Protein AF-A0A328YFT1-F1 (afdb_monomer_lite)

Structure (mmCIF, N/CA/C/O backbone):
data_AF-A0A328YFT1-F1
#
_entry.id   AF-A0A328YFT1-F1
#
loop_
_atom_site.group_PDB
_atom_site.id
_atom_site.type_symbol
_atom_site.label_atom_id
_atom_site.label_alt_id
_atom_site.label_comp_id
_atom_site.label_asym_id
_atom_site.label_entity_id
_atom_site.label_seq_id
_atom_site.pdbx_PDB_ins_code
_atom_site.Cartn_x
_atom_site.Cartn_y
_atom_site.Cartn_z
_atom_site.occupancy
_atom_site.B_iso_or_equiv
_atom_site.auth_seq_id
_atom_site.auth_comp_id
_atom_site.auth_asym_id
_atom_site.auth_atom_id
_atom_site.pdbx_PDB_model_num
ATOM 1 N N . MET A 1 1 ? -2.759 16.556 44.109 1.00 65.12 1 MET A N 1
ATOM 2 C CA . MET A 1 1 ? -3.076 15.200 43.603 1.00 65.12 1 MET A CA 1
ATOM 3 C C . MET A 1 1 ? -2.189 14.906 42.404 1.00 65.12 1 MET A C 1
ATOM 5 O O . MET A 1 1 ? -2.178 15.708 41.477 1.00 65.12 1 MET A O 1
ATOM 9 N N . ALA A 1 2 ? -1.414 13.820 42.427 1.00 68.56 2 ALA A N 1
ATOM 10 C CA . ALA A 1 2 ? -0.585 13.441 41.284 1.00 68.56 2 ALA A CA 1
ATOM 11 C C . ALA A 1 2 ? -1.471 12.885 40.156 1.00 68.56 2 ALA A C 1
ATOM 13 O O . ALA A 1 2 ? -2.340 12.049 40.403 1.00 68.56 2 ALA A O 1
ATOM 14 N N . LYS A 1 3 ? -1.267 13.351 38.918 1.00 74.12 3 LYS A N 1
ATOM 15 C CA . LYS A 1 3 ? -1.927 12.778 37.737 1.00 74.12 3 LYS A CA 1
ATOM 16 C C . LYS A 1 3 ? -1.416 11.343 37.551 1.00 74.12 3 LYS A C 1
ATOM 18 O O . LYS A 1 3 ? -0.223 11.134 37.353 1.00 74.12 3 LYS A O 1
ATOM 23 N N . LEU A 1 4 ? -2.307 10.355 37.628 1.00 67.88 4 LEU A N 1
ATOM 24 C CA . LEU A 1 4 ? -1.986 8.956 37.337 1.00 67.88 4 LEU A CA 1
ATOM 25 C C . LEU A 1 4 ? -1.868 8.785 35.814 1.00 67.88 4 LEU A C 1
ATOM 27 O O . LEU A 1 4 ? -2.850 8.507 35.133 1.00 67.88 4 LEU A O 1
ATOM 31 N N . TYR A 1 5 ? -0.661 8.977 35.276 1.00 73.31 5 TYR A N 1
ATOM 32 C CA . TYR A 1 5 ? -0.329 8.758 33.857 1.00 73.31 5 TYR A CA 1
ATOM 33 C C . TYR A 1 5 ? -0.181 7.276 33.485 1.00 73.31 5 TYR A C 1
ATOM 35 O O . TYR A 1 5 ? 0.318 6.942 32.409 1.00 73.31 5 TYR A O 1
ATOM 43 N N . THR A 1 6 ? -0.583 6.360 34.366 1.00 73.00 6 THR A N 1
ATOM 44 C CA . THR A 1 6 ? -0.595 4.944 34.031 1.00 73.00 6 THR A CA 1
ATOM 45 C C . THR A 1 6 ? -1.620 4.740 32.920 1.00 73.00 6 THR A C 1
ATOM 47 O O . THR A 1 6 ? -2.815 4.984 33.089 1.00 73.00 6 THR A O 1
ATOM 50 N N . LYS A 1 7 ? -1.141 4.327 31.739 1.00 67.62 7 LYS A N 1
ATOM 51 C CA . LYS A 1 7 ? -2.006 3.916 30.629 1.00 67.62 7 LYS A CA 1
ATOM 52 C C . LYS A 1 7 ? -2.968 2.861 31.177 1.00 67.62 7 LYS A C 1
ATOM 54 O O . LYS A 1 7 ? -2.562 1.722 31.413 1.00 67.62 7 LYS A O 1
ATOM 59 N N . LYS A 1 8 ? -4.248 3.213 31.356 1.00 68.69 8 LYS A N 1
ATOM 60 C CA . LYS A 1 8 ? -5.312 2.203 31.405 1.00 68.69 8 LYS A CA 1
ATOM 61 C C . LYS A 1 8 ? -5.099 1.339 30.169 1.00 68.69 8 LYS A C 1
ATOM 63 O O . LYS A 1 8 ? -4.921 1.892 29.082 1.00 68.69 8 LYS A O 1
ATOM 68 N N . LYS A 1 9 ? -5.035 0.013 30.333 1.00 67.50 9 LYS A N 1
ATOM 69 C CA . LYS A 1 9 ? -4.974 -0.911 29.198 1.00 67.50 9 LYS A CA 1
ATOM 70 C C . LYS A 1 9 ? -6.222 -0.642 28.359 1.00 67.50 9 LYS A C 1
ATOM 72 O O . LYS A 1 9 ? -7.304 -1.105 28.700 1.00 67.50 9 LYS A O 1
ATOM 77 N N . SER A 1 10 ? -6.069 0.198 27.333 1.00 67.75 10 SER A N 1
ATOM 78 C CA . SER A 1 10 ? -7.085 0.415 26.313 1.00 67.75 10 SER A CA 1
ATOM 79 C C . SER A 1 10 ? -7.437 -0.965 25.794 1.00 67.75 10 SER A C 1
ATOM 81 O O . SER A 1 10 ? -6.521 -1.766 25.580 1.00 67.75 10 SER A O 1
ATOM 83 N N . ALA A 1 11 ? -8.732 -1.266 25.698 1.00 66.81 11 ALA A N 1
ATOM 84 C CA . ALA A 1 11 ? -9.211 -2.551 25.219 1.00 66.81 11 ALA A CA 1
ATOM 85 C C . ALA A 1 11 ? -8.408 -2.912 23.968 1.00 66.81 11 ALA A C 1
ATOM 87 O O . ALA A 1 11 ? -8.463 -2.206 22.962 1.00 66.81 11 ALA A O 1
ATOM 88 N N . ASN A 1 12 ? -7.585 -3.957 24.068 1.00 64.69 12 ASN A N 1
ATOM 89 C CA . ASN A 1 12 ? -6.685 -4.363 22.998 1.00 64.69 12 ASN A CA 1
ATOM 90 C C . ASN A 1 12 ? -7.502 -5.144 21.959 1.00 64.69 12 ASN A C 1
ATOM 92 O O . ASN A 1 12 ? -7.198 -6.292 21.641 1.00 64.69 12 ASN A O 1
ATOM 96 N N . SER A 1 13 ? -8.610 -4.555 21.493 1.00 71.62 13 SER A N 1
ATOM 97 C CA . SER A 1 13 ? -9.326 -5.061 20.337 1.00 71.62 13 SER A CA 1
ATOM 98 C C . SER A 1 13 ? -8.359 -4.923 19.179 1.00 71.62 13 SER A C 1
ATOM 100 O O . SER A 1 13 ? -7.940 -3.811 18.851 1.00 71.62 13 SER A O 1
ATOM 102 N N . LYS A 1 14 ? -7.957 -6.049 18.599 1.00 75.12 14 LYS A N 1
ATOM 103 C CA . LYS A 1 14 ? -7.111 -6.077 17.413 1.00 75.12 14 LYS A CA 1
ATOM 104 C C . LYS A 1 14 ? -7.908 -5.446 16.266 1.00 75.12 14 LYS A C 1
ATOM 106 O O . LYS A 1 14 ? -8.671 -6.124 15.587 1.00 75.12 14 LYS A O 1
ATOM 111 N N . LEU A 1 15 ? -7.810 -4.125 16.128 1.00 81.12 15 LEU A N 1
ATOM 112 C CA . LEU A 1 15 ? -8.482 -3.370 15.080 1.00 81.12 15 LEU A CA 1
ATOM 113 C C . LEU A 1 15 ? -7.724 -3.631 13.787 1.00 81.12 15 LEU A C 1
ATOM 115 O O . LEU A 1 15 ? -6.597 -3.172 13.608 1.00 81.12 15 LEU A O 1
ATOM 119 N N . LEU A 1 16 ? -8.334 -4.417 12.910 1.00 88.75 16 LEU A N 1
ATOM 120 C CA . LEU A 1 16 ? -7.840 -4.567 11.554 1.00 88.75 16 LEU A CA 1
ATOM 121 C C . LEU A 1 16 ? -8.263 -3.344 10.729 1.00 88.75 16 LEU A C 1
ATOM 123 O O . LEU A 1 16 ? -9.339 -2.782 10.965 1.00 88.75 16 LEU A O 1
ATOM 127 N N . PRO A 1 17 ? -7.433 -2.911 9.768 1.00 90.50 17 PRO A N 1
ATOM 128 C CA . PRO A 1 17 ? -7.808 -1.840 8.860 1.00 90.50 17 PRO A CA 1
ATOM 129 C C . PRO A 1 17 ? -9.053 -2.229 8.053 1.00 90.50 17 PRO A C 1
ATOM 131 O O . PRO A 1 17 ? -9.273 -3.397 7.725 1.00 90.50 17 PRO A O 1
ATOM 134 N N . LYS A 1 18 ? -9.872 -1.232 7.706 1.00 93.88 18 LYS A N 1
ATOM 135 C CA . LYS A 1 18 ? -11.001 -1.428 6.789 1.00 93.88 18 LYS A CA 1
ATOM 136 C C . LYS A 1 18 ? -10.471 -1.816 5.407 1.00 93.88 18 LYS A C 1
ATOM 138 O O . LYS A 1 18 ? -9.409 -1.350 5.000 1.00 93.88 18 LYS A O 1
ATOM 143 N N . LYS A 1 19 ? -11.257 -2.586 4.648 1.00 94.75 19 LYS A N 1
ATOM 144 C CA . LYS A 1 19 ? -10.919 -2.997 3.274 1.00 94.75 19 LYS A CA 1
ATOM 145 C C . LYS A 1 19 ? -10.499 -1.815 2.386 1.00 94.75 19 LYS A C 1
ATOM 147 O O . LYS A 1 19 ? -9.465 -1.883 1.745 1.00 94.75 19 LYS A O 1
ATOM 152 N N . GLN A 1 20 ? -11.222 -0.696 2.459 1.00 94.38 20 GLN A N 1
ATOM 153 C CA . GLN A 1 20 ? -10.901 0.532 1.717 1.00 94.38 20 GLN A CA 1
ATOM 154 C C . GLN A 1 20 ? -9.490 1.064 2.001 1.00 94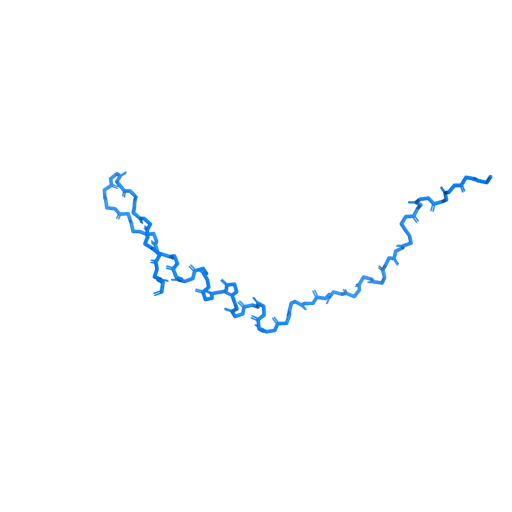.3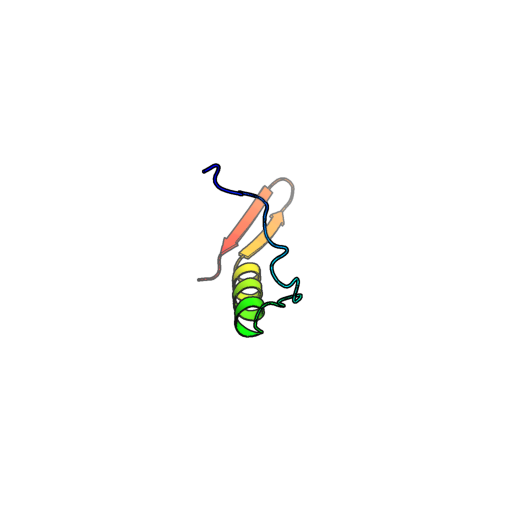8 20 GLN A C 1
ATOM 156 O O . GLN A 1 20 ? -8.817 1.538 1.096 1.00 94.38 20 GLN A O 1
ATOM 161 N N . THR A 1 21 ? -9.029 0.987 3.252 1.00 94.06 21 THR A N 1
ATOM 162 C CA . THR A 1 21 ? -7.684 1.431 3.637 1.00 94.06 21 THR A CA 1
ATOM 163 C C . THR A 1 21 ? -6.617 0.505 3.063 1.00 94.06 21 THR A C 1
ATOM 165 O O . THR A 1 21 ? -5.585 0.980 2.601 1.00 94.06 21 THR A O 1
ATOM 168 N N . ILE A 1 22 ? -6.877 -0.805 3.059 1.00 94.81 22 ILE A N 1
ATOM 169 C CA . ILE A 1 22 ? -5.993 -1.794 2.431 1.00 94.81 22 ILE A CA 1
ATOM 170 C C . ILE A 1 22 ? -5.907 -1.521 0.926 1.00 94.81 22 ILE A C 1
ATOM 172 O O . ILE A 1 22 ? -4.809 -1.403 0.390 1.00 94.81 22 ILE A O 1
ATOM 176 N N . ASP A 1 23 ? -7.053 -1.350 0.267 1.00 94.00 23 ASP A N 1
ATOM 177 C CA . ASP A 1 23 ? -7.130 -1.099 -1.174 1.00 94.00 23 ASP A CA 1
ATOM 178 C C . ASP A 1 23 ? -6.446 0.224 -1.555 1.00 94.00 23 ASP A C 1
ATOM 180 O O . ASP A 1 23 ? -5.698 0.269 -2.528 1.00 94.00 23 ASP A O 1
ATOM 184 N N . PHE A 1 24 ? -6.629 1.283 -0.758 1.00 91.94 24 PHE A N 1
ATOM 185 C CA . PHE A 1 24 ? -5.950 2.567 -0.950 1.00 91.94 24 PHE A CA 1
ATOM 186 C C . PHE A 1 24 ? -4.424 2.420 -0.909 1.00 91.94 24 PHE A C 1
ATOM 188 O O . PHE A 1 24 ? -3.740 2.864 -1.830 1.00 91.94 24 PHE A O 1
ATOM 195 N N . ILE A 1 25 ? -3.892 1.755 0.124 1.00 91.81 25 ILE A N 1
ATOM 196 C CA . ILE A 1 25 ? -2.446 1.544 0.268 1.00 91.81 25 ILE A CA 1
ATOM 197 C C . ILE A 1 25 ? -1.913 0.691 -0.886 1.00 91.81 25 ILE A C 1
ATOM 199 O O . ILE A 1 25 ? -0.908 1.049 -1.490 1.00 91.81 25 ILE A O 1
ATOM 203 N N . LEU A 1 26 ? -2.587 -0.411 -1.229 1.00 89.19 26 LEU A N 1
ATOM 204 C CA . LEU A 1 26 ? -2.140 -1.303 -2.301 1.00 89.19 26 LEU A CA 1
ATOM 205 C C . LEU A 1 26 ? -2.163 -0.624 -3.672 1.00 89.19 26 LEU A C 1
ATOM 207 O O . LEU A 1 26 ? -1.250 -0.838 -4.467 1.00 89.19 26 LEU A O 1
ATOM 211 N N . ASN A 1 27 ? -3.182 0.185 -3.956 1.00 88.19 27 ASN A N 1
ATOM 212 C CA . ASN A 1 27 ? -3.265 0.926 -5.211 1.00 88.19 27 ASN A CA 1
ATOM 213 C C . ASN A 1 2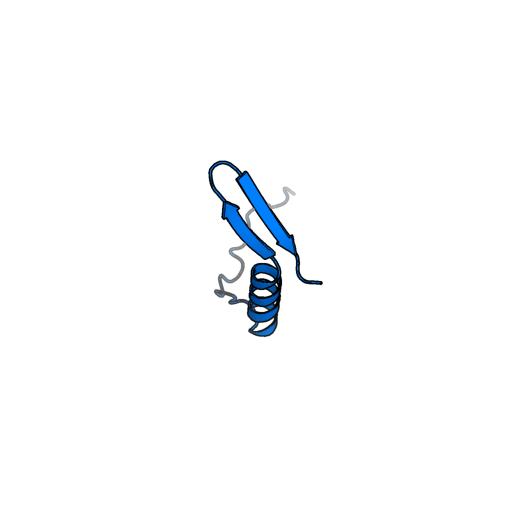7 ? -2.173 1.998 -5.295 1.00 88.19 27 ASN A C 1
ATOM 215 O O . ASN A 1 27 ? -1.534 2.120 -6.335 1.00 88.19 27 ASN A O 1
ATOM 219 N N . TYR A 1 28 ? -1.896 2.698 -4.191 1.00 85.56 28 TYR A N 1
ATOM 220 C CA . TYR A 1 28 ? -0.787 3.650 -4.114 1.00 85.56 28 TYR A CA 1
ATOM 221 C C . TYR A 1 28 ? 0.582 2.967 -4.264 1.00 85.56 28 TYR A C 1
ATOM 223 O O . TYR A 1 28 ? 1.450 3.446 -4.981 1.00 85.56 28 TYR A O 1
ATOM 231 N N . SER A 1 29 ? 0.797 1.807 -3.641 1.00 83.56 29 SER A N 1
ATOM 232 C CA . SER A 1 29 ? 2.061 1.077 -3.800 1.00 83.56 29 SER A CA 1
ATOM 233 C C . SER A 1 29 ? 2.261 0.537 -5.216 1.00 83.56 29 SER A C 1
ATOM 235 O O . SER A 1 29 ? 3.399 0.426 -5.653 1.00 83.56 29 SER A O 1
ATOM 237 N N . LYS A 1 30 ? 1.182 0.201 -5.933 1.00 79.88 30 LYS A N 1
ATOM 238 C CA . LYS A 1 30 ? 1.244 -0.253 -7.331 1.00 79.88 30 LYS A CA 1
ATOM 239 C C . LYS A 1 30 ? 1.458 0.880 -8.327 1.00 79.88 30 LYS A C 1
ATOM 241 O O . LYS A 1 30 ? 1.962 0.613 -9.414 1.00 79.88 30 LYS A O 1
ATOM 246 N N . SER A 1 31 ? 1.056 2.108 -7.997 1.00 78.25 31 SER A N 1
ATOM 247 C CA . SER A 1 31 ? 1.324 3.252 -8.870 1.00 78.25 31 SER A CA 1
ATOM 248 C C . SER A 1 31 ? 2.814 3.589 -8.921 1.00 78.25 31 SER A C 1
ATOM 250 O O . SER A 1 31 ? 3.265 4.142 -9.919 1.00 78.25 31 SER A O 1
ATOM 252 N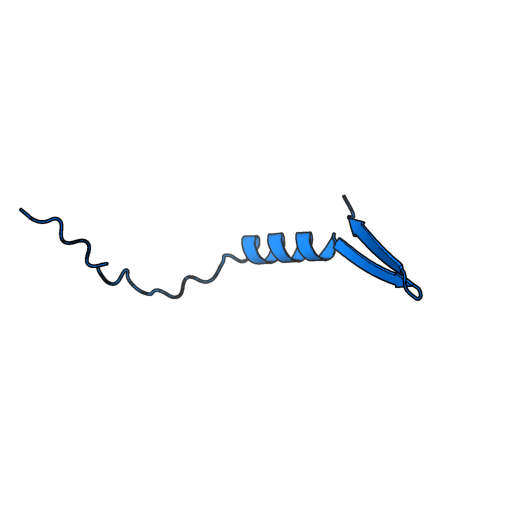 N . MET A 1 32 ? 3.586 3.196 -7.902 1.00 76.50 32 MET A N 1
ATOM 253 C CA . MET A 1 32 ? 5.046 3.184 -7.944 1.00 76.50 32 MET A CA 1
ATOM 254 C C . MET A 1 32 ? 5.570 1.872 -8.534 1.00 76.50 32 MET A C 1
ATOM 256 O O . MET A 1 32 ? 5.344 0.791 -7.993 1.00 76.50 32 MET A O 1
ATOM 260 N N . SER A 1 33 ? 6.348 1.962 -9.608 1.00 74.88 33 SER A N 1
ATOM 261 C CA . SER A 1 33 ? 7.128 0.836 -10.125 1.00 74.88 33 SER A CA 1
ATOM 262 C C . SER A 1 33 ? 8.604 1.205 -10.186 1.00 74.88 33 SER A C 1
ATOM 264 O O . SER A 1 33 ? 8.972 2.265 -10.684 1.00 74.88 33 SER A O 1
ATOM 266 N N . ALA A 1 34 ? 9.456 0.334 -9.647 1.00 75.06 34 ALA A N 1
ATOM 267 C CA . ALA A 1 34 ? 10.900 0.494 -9.708 1.00 75.06 34 ALA A CA 1
ATOM 268 C C . ALA A 1 34 ? 11.468 -0.471 -10.752 1.00 75.06 34 ALA A C 1
ATOM 270 O O . ALA A 1 34 ? 11.311 -1.688 -10.628 1.00 75.06 34 ALA A O 1
ATOM 271 N N . VAL A 1 35 ? 12.136 0.058 -11.776 1.00 80.88 35 VAL A N 1
ATOM 272 C CA . VAL A 1 35 ? 12.823 -0.735 -12.801 1.00 80.88 35 VAL A CA 1
ATOM 273 C C . VAL A 1 35 ? 14.324 -0.547 -12.635 1.00 80.88 35 VAL A C 1
ATOM 275 O O . VAL A 1 35 ? 14.825 0.576 -12.581 1.00 80.88 35 VAL A O 1
ATOM 278 N N . LYS A 1 36 ? 15.059 -1.659 -12.558 1.00 80.69 36 LYS A N 1
ATOM 279 C CA . LYS A 1 36 ? 16.523 -1.654 -12.506 1.00 80.69 36 LYS A CA 1
ATOM 280 C C . LYS A 1 36 ? 17.087 -2.025 -13.873 1.00 80.69 36 LYS A C 1
ATOM 282 O O . LYS A 1 36 ? 16.781 -3.098 -14.388 1.00 80.69 36 LYS A O 1
ATOM 287 N N . VAL A 1 37 ? 17.941 -1.169 -14.430 1.00 81.88 37 VAL A N 1
ATOM 288 C CA . VAL A 1 37 ? 18.664 -1.427 -15.685 1.00 81.88 37 VAL A CA 1
ATOM 289 C C . VAL A 1 37 ? 20.159 -1.247 -15.424 1.00 81.88 37 VAL A C 1
ATOM 291 O O . VAL A 1 37 ? 20.644 -0.132 -15.236 1.00 81.88 37 VAL A O 1
ATOM 294 N N . GLY A 1 38 ? 20.902 -2.356 -15.363 1.00 82.06 38 GLY A N 1
ATOM 295 C CA . GLY A 1 38 ? 22.326 -2.344 -15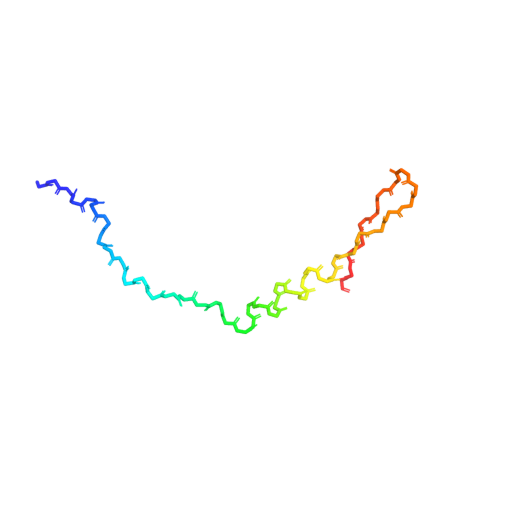.008 1.00 82.06 38 GLY A CA 1
ATOM 296 C C . GLY A 1 38 ? 22.569 -1.817 -13.586 1.00 82.06 38 GLY A C 1
ATOM 297 O O . GLY A 1 38 ? 22.018 -2.347 -12.620 1.00 82.06 38 GLY A O 1
ATOM 298 N N . MET A 1 39 ? 23.394 -0.771 -13.455 1.00 84.62 39 MET A N 1
ATOM 299 C CA . MET A 1 39 ? 23.632 -0.051 -12.189 1.00 84.62 39 MET A CA 1
ATOM 300 C C . MET A 1 39 ? 22.602 1.056 -11.907 1.00 84.62 39 MET A C 1
ATOM 302 O O . MET A 1 39 ? 22.663 1.681 -10.851 1.00 84.62 39 MET A O 1
ATOM 306 N N . MET A 1 40 ? 21.673 1.317 -12.828 1.00 78.00 40 MET A N 1
ATOM 307 C CA . MET A 1 40 ? 20.720 2.420 -12.714 1.00 78.00 40 MET A CA 1
ATOM 308 C C . MET A 1 40 ? 19.374 1.948 -12.159 1.00 78.00 40 MET A C 1
ATOM 310 O O . MET A 1 40 ? 18.893 0.858 -12.483 1.00 78.00 40 MET A O 1
ATOM 314 N N . HIS A 1 41 ? 18.769 2.803 -11.337 1.00 79.12 41 HIS A N 1
ATOM 315 C CA . HIS A 1 41 ? 17.469 2.603 -10.705 1.00 79.12 41 HIS A CA 1
ATOM 316 C C . HIS A 1 41 ? 16.505 3.691 -11.184 1.00 79.12 41 HIS A C 1
ATOM 318 O O . HIS A 1 41 ? 16.826 4.874 -11.094 1.00 79.12 41 HIS A O 1
ATOM 324 N N . PHE A 1 42 ? 15.341 3.288 -11.691 1.00 81.00 42 PHE A N 1
ATOM 325 C CA . PHE A 1 42 ? 14.296 4.187 -12.178 1.00 81.00 42 PHE A CA 1
ATOM 326 C C . PHE A 1 42 ? 13.016 3.955 -11.382 1.00 81.00 42 PHE A C 1
ATOM 328 O O . PHE A 1 42 ? 12.578 2.813 -11.264 1.00 81.00 42 PHE A O 1
ATOM 335 N N . GLU A 1 43 ? 12.415 5.023 -10.863 1.00 77.94 43 GLU A N 1
ATOM 336 C CA . GLU A 1 43 ? 11.116 4.992 -10.188 1.00 77.94 43 GLU A CA 1
ATOM 337 C C . GLU A 1 43 ? 10.079 5.689 -11.070 1.00 77.94 43 GLU A C 1
ATOM 339 O O . GLU A 1 43 ? 10.247 6.846 -11.454 1.00 77.94 43 GLU A O 1
ATOM 344 N N . PHE A 1 44 ? 9.010 4.975 -11.409 1.00 74.19 44 PHE A N 1
ATOM 345 C CA . PHE A 1 44 ? 7.892 5.489 -12.189 1.00 74.19 44 PHE A CA 1
ATOM 346 C C . PHE A 1 44 ? 6.670 5.605 -11.288 1.00 74.19 44 PHE A C 1
ATOM 348 O O . PHE A 1 44 ? 6.280 4.622 -10.660 1.00 74.19 44 PHE A O 1
ATOM 355 N N . MET A 1 45 ? 6.060 6.788 -11.257 1.00 76.44 45 MET A N 1
ATOM 356 C CA . MET A 1 45 ? 4.781 7.042 -10.597 1.00 76.44 45 MET A CA 1
ATOM 357 C C . MET A 1 45 ? 3.705 7.215 -11.674 1.00 76.44 45 MET A C 1
ATOM 359 O O . MET A 1 45 ? 3.749 8.178 -12.438 1.00 76.44 45 MET A O 1
ATOM 363 N N . ALA A 1 46 ? 2.762 6.276 -11.763 1.00 67.50 46 ALA A N 1
ATOM 364 C CA . ALA A 1 46 ? 1.576 6.411 -12.606 1.00 67.50 46 ALA A CA 1
ATOM 365 C C . ALA A 1 46 ? 0.549 7.299 -11.880 1.00 67.50 46 ALA A C 1
ATOM 367 O O . ALA A 1 46 ? 0.061 6.916 -10.817 1.00 67.50 46 ALA A O 1
ATOM 368 N N . ASN A 1 47 ? 0.278 8.492 -12.417 1.00 58.75 47 ASN A N 1
ATOM 369 C CA . ASN A 1 47 ? -0.741 9.422 -11.910 1.00 58.75 47 ASN A CA 1
ATOM 370 C C . ASN A 1 47 ? -2.092 9.146 -12.575 1.00 58.75 47 ASN A C 1
ATOM 372 O O . ASN A 1 47 ? -2.089 9.016 -13.822 1.00 58.75 47 ASN A O 1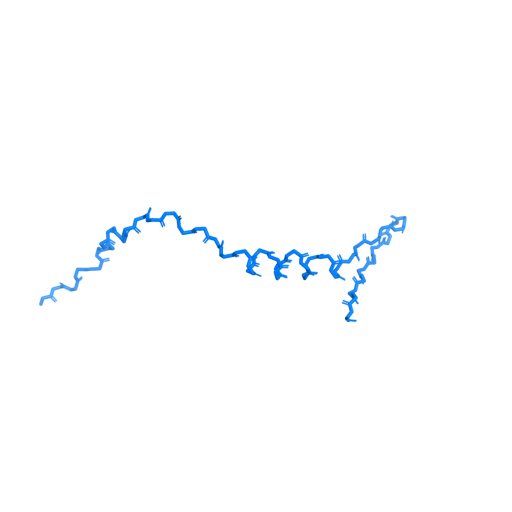
#

Foldseek 3Di:
DDPPPPPPPDPPPVDDDDPVVVVVVVVQVVQWDWDDDPPDIDIGGND

Secondary structure (DSSP, 8-state):
---------------PPPHHHHHHHHHHHHHEEEEEETTEEEEEE--

Sequence (47 aa):
MAKLYTKKKSANSKLLPKKQTIDFILNYSKSMSAVKVGMMHFEFMAN

Organism: NCBI:txid1101402

pLDDT: mean 79.06, std 9.6, range [58.75, 94.81]

Radius of gyration: 21.14 Å; chains: 1; bounding box: 35×21×59 Å